Protein AF-F3L0L3-F1 (afdb_monomer_lite)

InterPro domains:
  I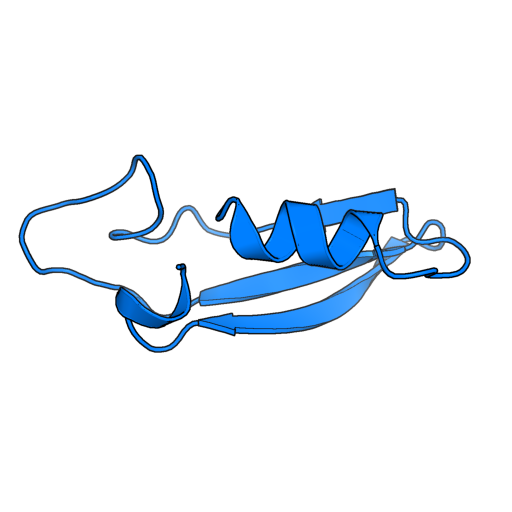PR007332 Protein of unknown function DUF411 [PF04214] (2-32)

Radius of gyration: 12.3 Å; chains: 1; bounding box: 30×18×32 Å

Organism: NCBI:txid2518989

Foldseek 3Di:
DFPVVVVVVVVDDDPQWDDKDWPDLFQLQVVRDDPQDGDKTFIWTAGPVRDIDGPDTDPHNVVSD

Sequence (65 aa):
MPAKFIKQFLAEKYNNAIGLSVPAMPVGSPGMEVGERFMPYNVLILFKDGTSEVYAEVKTYEEQF

pLDDT: mean 84.63, std 8.07, range [67.56, 94.31]

Structure (mmCIF, N/CA/C/O backbone):
data_AF-F3L0L3-F1
#
_entry.id   AF-F3L0L3-F1
#
loop_
_atom_site.group_PDB
_atom_s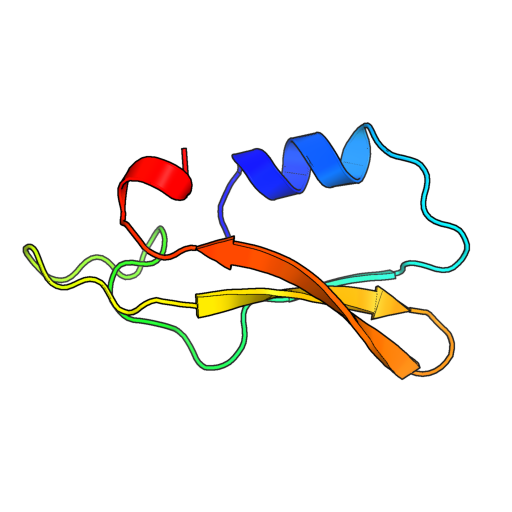ite.id
_atom_site.type_symbol
_atom_site.label_atom_id
_atom_site.label_alt_id
_atom_site.label_comp_id
_atom_site.label_asym_id
_atom_site.label_entity_id
_atom_site.label_seq_id
_atom_site.pdbx_PDB_ins_code
_atom_site.Cartn_x
_atom_site.Cartn_y
_atom_site.Cartn_z
_atom_site.occupancy
_atom_site.B_iso_or_equiv
_atom_site.auth_seq_id
_atom_site.auth_comp_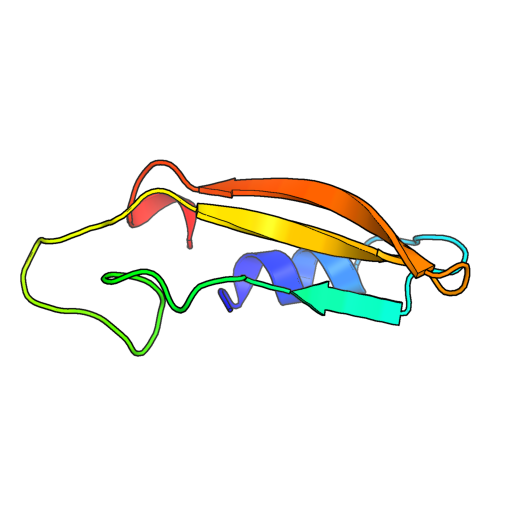id
_atom_site.auth_asym_id
_atom_site.auth_atom_id
_atom_site.pdbx_PDB_model_num
ATOM 1 N N . MET A 1 1 ? 1.867 -6.137 -2.679 1.00 79.69 1 MET A N 1
ATOM 2 C CA . MET A 1 1 ? 1.886 -5.327 -1.436 1.00 79.69 1 MET A CA 1
ATOM 3 C C . MET A 1 1 ? 3.263 -5.458 -0.794 1.00 79.69 1 MET A C 1
ATOM 5 O O . MET A 1 1 ? 3.607 -6.578 -0.432 1.00 79.69 1 MET A O 1
ATOM 9 N N . PRO A 1 2 ? 4.062 -4.383 -0.677 1.00 83.06 2 PRO A N 1
ATOM 10 C CA . PRO A 1 2 ? 5.406 -4.475 -0.102 1.00 83.06 2 PRO A CA 1
ATOM 11 C C . PRO A 1 2 ? 5.412 -4.738 1.407 1.00 83.06 2 PRO A C 1
ATOM 13 O O . PRO A 1 2 ? 4.636 -4.149 2.159 1.00 83.06 2 PRO A O 1
ATOM 16 N N . ALA A 1 3 ? 6.328 -5.599 1.862 1.00 87.25 3 ALA A N 1
ATOM 17 C CA . ALA A 1 3 ? 6.414 -6.023 3.262 1.00 87.25 3 ALA A CA 1
ATOM 18 C C . ALA A 1 3 ? 6.760 -4.878 4.232 1.00 87.25 3 ALA A C 1
ATOM 20 O O . ALA A 1 3 ? 6.348 -4.916 5.392 1.00 87.25 3 ALA A O 1
ATOM 21 N N . LYS A 1 4 ? 7.480 -3.853 3.761 1.00 89.00 4 LYS A N 1
ATOM 22 C CA . LYS A 1 4 ? 7.796 -2.635 4.518 1.00 89.00 4 LYS A CA 1
ATOM 23 C C . LYS A 1 4 ? 6.541 -1.953 5.055 1.00 89.00 4 LYS A C 1
ATO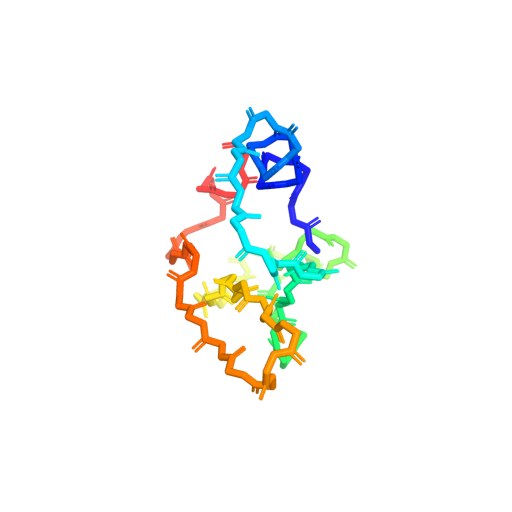M 25 O O . LYS A 1 4 ? 6.429 -1.757 6.262 1.00 89.00 4 LYS A O 1
ATOM 30 N N . PHE A 1 5 ? 5.578 -1.677 4.177 1.00 89.19 5 PHE A N 1
ATOM 31 C CA . PHE A 1 5 ? 4.341 -0.984 4.542 1.00 89.19 5 PHE A CA 1
ATOM 32 C C . PHE A 1 5 ? 3.449 -1.835 5.445 1.00 89.19 5 PHE A C 1
ATOM 34 O O . PHE A 1 5 ? 2.791 -1.297 6.324 1.00 89.19 5 PHE A O 1
ATOM 41 N N . ILE A 1 6 ? 3.480 -3.165 5.302 1.00 87.50 6 ILE A N 1
ATOM 42 C CA . ILE A 1 6 ? 2.782 -4.069 6.230 1.00 87.50 6 ILE A CA 1
ATOM 43 C C . ILE A 1 6 ? 3.365 -3.932 7.641 1.00 87.50 6 ILE A C 1
ATOM 45 O O . ILE A 1 6 ? 2.621 -3.786 8.607 1.00 87.50 6 ILE A O 1
ATOM 49 N N . LYS A 1 7 ? 4.698 -3.958 7.775 1.00 89.31 7 LYS A N 1
ATOM 50 C CA . LYS A 1 7 ? 5.364 -3.814 9.078 1.00 89.31 7 LYS A CA 1
ATOM 51 C C . LYS A 1 7 ? 5.107 -2.444 9.706 1.00 89.31 7 LYS A C 1
ATOM 53 O O . LYS A 1 7 ? 4.841 -2.388 10.901 1.00 89.31 7 LYS A O 1
ATOM 58 N N . GLN A 1 8 ? 5.165 -1.371 8.915 1.00 89.00 8 GLN A N 1
ATOM 59 C CA . GLN A 1 8 ? 4.850 -0.014 9.377 1.00 89.00 8 GLN A CA 1
ATOM 60 C C . GLN A 1 8 ? 3.396 0.086 9.842 1.00 89.00 8 GLN A C 1
ATOM 62 O O . GLN A 1 8 ? 3.142 0.498 10.970 1.00 89.00 8 GLN A O 1
ATOM 67 N N . PHE A 1 9 ? 2.455 -0.418 9.041 1.00 89.69 9 PHE A N 1
ATOM 68 C CA . PHE A 1 9 ? 1.036 -0.402 9.379 1.00 89.69 9 PHE A CA 1
ATOM 69 C C . PHE A 1 9 ? 0.709 -1.171 10.664 1.00 89.69 9 PHE A C 1
ATOM 71 O O . PHE A 1 9 ? -0.135 -0.736 11.437 1.00 89.69 9 PHE A O 1
ATOM 78 N N . LEU A 1 10 ? 1.383 -2.298 10.915 1.00 88.44 10 LEU A N 1
ATOM 79 C CA . LEU A 1 10 ? 1.213 -3.068 12.153 1.00 88.44 10 LEU A CA 1
ATOM 80 C C . LEU A 1 10 ? 1.866 -2.407 13.379 1.00 88.44 10 LEU A C 1
ATOM 82 O O . LEU A 1 10 ? 1.468 -2.701 14.506 1.00 88.44 10 LEU A O 1
ATOM 86 N N . ALA A 1 11 ? 2.882 -1.564 13.179 1.00 91.25 11 ALA A N 1
ATOM 87 C CA . ALA A 1 11 ? 3.549 -0.828 14.252 1.00 91.25 11 ALA A CA 1
ATOM 88 C C . ALA A 1 11 ? 2.799 0.461 14.630 1.00 91.25 11 ALA A C 1
ATOM 90 O O . ALA A 1 11 ? 2.832 0.884 15.788 1.00 91.25 11 ALA A O 1
ATOM 91 N N . GLU A 1 12 ? 2.124 1.082 13.666 1.00 90.12 12 GLU A N 1
ATOM 92 C CA . GLU A 1 12 ? 1.326 2.288 13.856 1.00 90.12 12 GLU A CA 1
ATOM 93 C C . GLU A 1 12 ? -0.100 1.962 14.334 1.00 90.12 12 GLU A C 1
ATOM 95 O O . GLU A 1 12 ? -0.637 0.876 14.119 1.00 90.12 12 GLU A O 1
ATOM 100 N N . LYS A 1 13 ? -0.734 2.911 15.032 1.00 84.69 13 LYS A N 1
ATOM 101 C CA . LYS A 1 13 ? -2.130 2.783 15.471 1.00 84.69 13 LYS A CA 1
ATOM 102 C C . LYS A 1 13 ? -3.013 3.704 14.649 1.00 84.69 13 LYS A C 1
ATOM 104 O O . LYS A 1 13 ? -3.010 4.912 14.869 1.00 84.69 13 LYS A O 1
ATOM 109 N N . TYR A 1 14 ? -3.833 3.119 13.787 1.00 85.62 14 TYR A N 1
ATOM 110 C CA . TYR A 1 14 ? -4.883 3.841 13.076 1.00 85.62 14 TYR A CA 1
ATOM 111 C C . TYR A 1 14 ? -6.242 3.483 13.658 1.00 85.62 14 TYR A C 1
ATOM 113 O O . TYR A 1 14 ? -6.630 2.314 13.713 1.00 85.62 14 TYR A O 1
ATOM 121 N N . ASN A 1 15 ? -6.991 4.498 14.077 1.00 84.25 15 ASN A N 1
ATOM 122 C CA . ASN A 1 15 ? -8.370 4.291 14.490 1.00 84.25 15 ASN A CA 1
ATOM 123 C C . ASN A 1 15 ? -9.202 3.909 13.267 1.00 84.25 15 ASN A C 1
ATOM 125 O O . ASN A 1 15 ? -9.179 4.601 12.256 1.00 84.25 15 ASN A O 1
ATOM 129 N N . ASN A 1 16 ? -9.962 2.821 13.381 1.00 87.88 16 ASN A N 1
ATOM 130 C CA . ASN A 1 16 ? -10.902 2.359 12.358 1.00 87.88 16 ASN A CA 1
ATOM 131 C C . ASN A 1 16 ? -10.282 1.950 11.012 1.00 87.88 16 ASN A C 1
ATOM 133 O O . ASN A 1 16 ? -11.043 1.710 10.076 1.00 87.88 16 ASN A O 1
ATOM 137 N N . ALA A 1 17 ? -8.957 1.831 10.891 1.00 91.81 17 ALA A N 1
ATOM 138 C CA . ALA A 1 17 ? -8.361 1.259 9.688 1.00 91.81 17 ALA A CA 1
ATOM 139 C C . ALA A 1 17 ? -8.596 -0.252 9.645 1.00 91.81 17 ALA A C 1
ATOM 141 O O . ALA A 1 17 ? -8.451 -0.948 10.651 1.00 91.81 17 ALA A O 1
ATOM 142 N N . ILE A 1 18 ? -8.953 -0.756 8.469 1.00 92.56 18 ILE A N 1
ATOM 143 C CA . ILE A 1 18 ? -9.273 -2.169 8.237 1.00 92.56 18 ILE A CA 1
ATOM 144 C C . ILE A 1 18 ? -8.244 -2.868 7.346 1.00 92.56 18 ILE A C 1
ATOM 146 O O . ILE A 1 18 ? -8.241 -4.094 7.271 1.00 92.56 18 ILE A O 1
ATOM 150 N N . GLY A 1 19 ? -7.352 -2.118 6.693 1.00 91.25 19 GLY A N 1
ATOM 151 C CA . GLY A 1 19 ? -6.248 -2.693 5.933 1.00 91.25 19 GLY A CA 1
ATOM 152 C C . GLY A 1 19 ? -5.610 -1.725 4.946 1.00 91.25 19 GLY A C 1
ATOM 153 O O . GLY A 1 19 ? -5.965 -0.549 4.877 1.00 91.25 19 GLY A O 1
ATOM 154 N N . LEU A 1 20 ? -4.674 -2.265 4.168 1.00 91.75 20 LEU A N 1
ATOM 155 C CA . LEU A 1 20 ? -3.989 -1.568 3.087 1.00 91.75 20 LEU A CA 1
ATOM 156 C C . LEU A 1 20 ? -4.366 -2.181 1.732 1.00 91.75 20 LEU A C 1
ATOM 158 O O . LEU A 1 20 ? -4.560 -3.394 1.627 1.00 91.75 20 LEU A O 1
ATOM 162 N N . SER A 1 21 ? -4.387 -1.366 0.680 1.00 90.19 21 SER A N 1
ATOM 163 C CA . SER A 1 21 ? -4.623 -1.799 -0.701 1.00 90.19 21 SER A CA 1
ATOM 164 C C . SER A 1 21 ? -3.611 -1.185 -1.668 1.00 90.19 21 SER A C 1
ATOM 166 O O . SER A 1 21 ? -3.189 -0.045 -1.493 1.00 90.19 21 SER A O 1
ATOM 168 N N . VAL A 1 22 ? -3.235 -1.937 -2.704 1.00 87.19 22 VAL A N 1
ATOM 169 C CA . VAL A 1 22 ? -2.509 -1.422 -3.876 1.00 87.19 22 VAL A CA 1
ATOM 170 C C . VAL A 1 22 ? -3.409 -1.643 -5.093 1.00 87.19 22 VAL A C 1
ATOM 172 O O . VAL A 1 22 ? -3.504 -2.778 -5.571 1.00 87.19 22 VAL A O 1
ATOM 175 N N . PRO A 1 23 ? -4.125 -0.611 -5.568 1.00 76.81 23 PRO A N 1
ATOM 176 C CA . PRO A 1 23 ? -5.037 -0.758 -6.694 1.00 76.81 23 PRO A CA 1
ATOM 177 C C . PRO A 1 23 ? -4.288 -0.996 -8.018 1.00 76.81 23 PRO A C 1
ATOM 179 O O . PRO A 1 23 ? -3.117 -0.658 -8.164 1.00 76.81 23 PRO A O 1
ATOM 182 N N . ALA A 1 24 ? -5.004 -1.557 -8.998 1.00 67.88 24 ALA A N 1
ATOM 183 C CA . ALA A 1 24 ? -4.611 -1.677 -10.410 1.00 67.88 24 ALA A CA 1
ATOM 184 C C . ALA A 1 24 ? -3.466 -2.645 -10.789 1.00 67.88 24 ALA A C 1
ATOM 186 O O . ALA A 1 24 ? -3.135 -2.711 -11.968 1.00 67.88 24 ALA A O 1
ATOM 187 N N . MET A 1 25 ? -2.912 -3.437 -9.860 1.00 67.88 25 MET A N 1
ATOM 188 C CA . MET A 1 25 ? -1.851 -4.429 -10.151 1.00 67.88 25 MET A CA 1
ATOM 189 C C . MET A 1 25 ? -0.668 -3.838 -10.958 1.00 67.88 25 MET A C 1
ATOM 191 O O . MET A 1 25 ? -0.415 -4.249 -12.093 1.00 67.88 25 MET A O 1
ATOM 195 N N . PRO A 1 26 ? 0.058 -2.853 -10.402 1.00 70.62 26 PRO A N 1
ATOM 196 C CA . PRO A 1 26 ? 1.116 -2.161 -11.125 1.00 70.62 26 PRO A CA 1
ATOM 197 C C . PRO A 1 26 ? 2.296 -3.096 -11.425 1.00 70.62 26 PRO A C 1
ATOM 199 O O . PRO A 1 26 ? 2.795 -3.810 -10.548 1.00 70.62 26 PRO A O 1
ATOM 202 N N . VAL A 1 27 ? 2.752 -3.067 -12.678 1.00 70.06 27 VAL A N 1
ATOM 203 C CA . VAL A 1 27 ? 3.974 -3.744 -13.137 1.00 70.06 27 VAL A CA 1
ATOM 204 C C . VAL A 1 27 ? 5.166 -3.233 -12.330 1.00 70.06 27 VAL A C 1
ATOM 206 O O . VAL A 1 27 ? 5.328 -2.023 -12.157 1.00 70.06 27 VAL A O 1
ATOM 209 N N . GLY A 1 28 ? 5.987 -4.158 -11.836 1.00 67.88 28 GLY A N 1
ATOM 210 C CA . GLY A 1 28 ? 7.130 -3.849 -10.977 1.00 67.88 28 GLY A CA 1
ATOM 211 C C . GLY A 1 28 ? 6.805 -3.777 -9.482 1.00 67.88 28 GLY A C 1
ATOM 212 O O . GLY A 1 28 ? 7.702 -3.490 -8.695 1.00 67.88 28 GLY A O 1
ATOM 213 N N . SER A 1 29 ? 5.560 -4.035 -9.068 1.00 67.56 29 SER A N 1
ATOM 214 C CA . SER A 1 29 ? 5.261 -4.333 -7.659 1.00 67.56 29 SER A CA 1
ATOM 215 C C . SER A 1 29 ? 5.787 -5.722 -7.262 1.00 67.56 29 SER A C 1
ATOM 217 O O . SER A 1 29 ? 6.025 -6.546 -8.149 1.00 67.56 29 SER A O 1
ATOM 219 N N . PRO A 1 30 ? 5.954 -6.026 -5.957 1.00 68.62 30 PRO A N 1
ATOM 220 C CA . PRO A 1 30 ? 6.574 -7.276 -5.533 1.00 68.62 30 PRO A CA 1
ATOM 221 C C . PRO A 1 30 ? 5.714 -8.471 -5.954 1.00 68.62 30 PRO A C 1
ATOM 223 O O . PRO A 1 30 ? 4.537 -8.535 -5.578 1.00 68.62 30 PRO A O 1
ATOM 226 N N . GLY A 1 31 ? 6.291 -9.400 -6.719 1.00 71.25 31 GLY A N 1
ATOM 227 C CA . GLY A 1 31 ? 5.601 -10.535 -7.344 1.00 71.25 31 GLY A CA 1
ATOM 228 C C . GLY A 1 31 ? 5.014 -10.261 -8.740 1.00 71.25 31 GLY A C 1
ATOM 229 O O . GLY A 1 31 ? 4.382 -11.151 -9.307 1.00 71.25 31 GLY A O 1
ATOM 230 N N . MET A 1 32 ? 5.196 -9.052 -9.283 1.00 76.38 32 MET A N 1
ATOM 231 C CA . MET A 1 32 ? 4.767 -8.609 -10.622 1.00 76.38 32 MET A CA 1
ATOM 232 C C . MET A 1 32 ? 5.926 -7.955 -11.403 1.00 76.38 32 MET A C 1
ATOM 234 O O . MET A 1 32 ? 5.714 -7.062 -12.232 1.00 76.38 32 MET A O 1
ATOM 238 N N . GLU A 1 33 ? 7.166 -8.349 -11.119 1.00 74.00 33 GLU A N 1
ATOM 239 C CA . GLU A 1 33 ? 8.368 -7.808 -11.748 1.00 74.00 33 GLU A CA 1
ATOM 240 C C . GLU A 1 33 ? 8.463 -8.229 -13.227 1.00 74.00 33 GLU A C 1
ATOM 242 O O . GLU A 1 33 ? 8.411 -9.412 -13.564 1.00 74.00 33 GLU A O 1
ATOM 247 N N . VAL A 1 34 ? 8.625 -7.259 -14.136 1.00 74.31 34 VAL A N 1
ATOM 248 C CA . VAL A 1 34 ? 8.817 -7.508 -15.576 1.00 74.31 34 VAL A CA 1
ATOM 249 C C . VAL A 1 34 ? 10.016 -6.701 -16.071 1.00 74.31 34 VAL A C 1
ATOM 251 O O . VAL A 1 34 ? 9.885 -5.548 -16.488 1.00 74.31 34 VAL A O 1
ATOM 254 N N . GLY A 1 35 ? 11.200 -7.317 -16.034 1.00 76.38 35 GLY A N 1
ATOM 255 C CA . GLY A 1 35 ? 12.459 -6.642 -16.368 1.00 76.38 35 GLY A CA 1
ATOM 256 C C . GLY A 1 35 ? 12.698 -5.427 -15.465 1.00 76.38 35 GLY A C 1
ATOM 257 O O . GLY A 1 35 ? 12.454 -5.496 -14.267 1.00 76.38 35 GLY A O 1
ATOM 258 N N . GLU A 1 36 ? 13.124 -4.305 -16.049 1.00 74.38 36 GLU A N 1
ATOM 259 C CA . GLU A 1 36 ? 13.343 -3.034 -15.330 1.00 74.38 36 GLU A CA 1
ATOM 260 C C . GLU A 1 36 ? 12.115 -2.103 -15.345 1.00 74.38 36 GLU A C 1
ATOM 262 O O . GLU A 1 36 ? 12.210 -0.917 -15.034 1.00 74.38 36 GLU A O 1
ATOM 267 N N . ARG A 1 37 ? 10.939 -2.598 -15.759 1.00 75.19 37 ARG A N 1
ATOM 268 C CA . ARG A 1 37 ? 9.738 -1.759 -15.831 1.00 75.19 37 ARG A CA 1
ATOM 269 C C . ARG A 1 37 ? 9.121 -1.601 -14.451 1.00 75.19 37 ARG A C 1
ATOM 271 O O . ARG A 1 37 ? 8.694 -2.576 -13.839 1.00 75.19 37 ARG A O 1
ATOM 278 N N . PHE A 1 38 ? 8.994 -0.349 -14.031 1.00 81.88 38 PHE A N 1
ATOM 279 C CA . PHE A 1 38 ? 8.331 0.034 -12.798 1.00 81.88 38 PHE A CA 1
ATOM 280 C C . PHE A 1 38 ? 7.240 1.068 -13.085 1.00 81.88 38 PHE A C 1
ATOM 282 O O . PHE A 1 38 ? 7.492 2.075 -13.747 1.00 81.88 38 PHE A O 1
ATOM 289 N N . MET A 1 39 ? 6.026 0.816 -12.597 1.00 81.62 39 MET A N 1
ATOM 290 C CA . MET A 1 39 ? 4.950 1.803 -12.600 1.00 81.62 39 MET A CA 1
ATOM 291 C C . MET A 1 39 ? 4.761 2.371 -11.194 1.00 81.62 39 MET A C 1
ATOM 293 O O . MET A 1 39 ? 4.462 1.596 -10.285 1.00 81.62 39 MET A O 1
ATOM 297 N N . PRO A 1 40 ? 4.872 3.701 -11.016 1.00 86.50 40 PRO A N 1
ATOM 298 C CA . PRO A 1 40 ? 4.532 4.351 -9.762 1.00 86.50 40 PRO A CA 1
ATOM 299 C C . PRO A 1 40 ? 3.115 4.006 -9.312 1.00 86.50 40 PRO A C 1
ATOM 301 O O . PRO A 1 40 ? 2.191 3.950 -10.127 1.00 86.50 40 PRO A O 1
ATOM 304 N N . TYR A 1 41 ? 2.938 3.792 -8.013 1.00 88.06 41 TYR A N 1
ATOM 305 C CA . TYR A 1 41 ? 1.640 3.459 -7.443 1.00 88.06 41 TYR A CA 1
ATOM 306 C C . TYR A 1 41 ? 1.487 3.991 -6.025 1.00 88.06 41 TYR A C 1
ATOM 308 O O . TYR A 1 41 ? 2.459 4.230 -5.311 1.00 88.06 41 TYR A O 1
ATOM 316 N N . ASN A 1 42 ? 0.233 4.106 -5.603 1.00 90.62 42 ASN A N 1
ATOM 317 C CA . ASN A 1 42 ? -0.109 4.512 -4.250 1.00 90.62 42 ASN A CA 1
ATOM 318 C C . ASN A 1 42 ? -0.538 3.294 -3.438 1.00 90.62 42 ASN A C 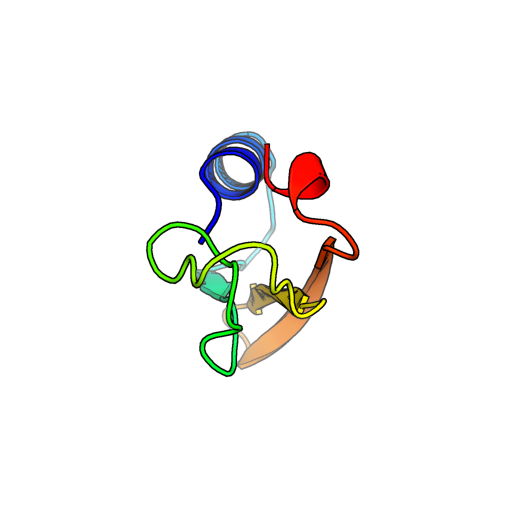1
ATOM 320 O O . ASN A 1 42 ? -1.291 2.440 -3.912 1.00 90.62 42 ASN A O 1
ATOM 324 N N . VAL A 1 43 ? -0.072 3.233 -2.197 1.00 90.94 43 VAL A N 1
ATOM 325 C CA . VAL A 1 43 ? -0.636 2.365 -1.170 1.00 90.94 43 VAL A CA 1
ATOM 326 C C . VAL A 1 43 ? -1.752 3.154 -0.505 1.00 90.94 43 VAL A C 1
ATOM 328 O O . VAL A 1 43 ? -1.535 4.278 -0.058 1.00 90.94 43 VAL A O 1
ATOM 331 N N . LEU A 1 44 ? -2.946 2.579 -0.454 1.00 92.62 44 LEU A N 1
ATOM 332 C CA . LEU A 1 44 ? -4.101 3.184 0.194 1.00 92.62 44 LEU A CA 1
ATOM 333 C C . LEU A 1 44 ? -4.345 2.519 1.542 1.00 92.62 44 LEU A C 1
ATOM 335 O O . LEU A 1 44 ? -4.277 1.294 1.636 1.00 92.62 44 LEU A O 1
ATOM 339 N N . ILE A 1 45 ? -4.673 3.312 2.556 1.00 94.12 45 ILE A N 1
ATOM 340 C CA . ILE A 1 45 ? -5.266 2.824 3.801 1.00 94.12 45 ILE A CA 1
ATOM 341 C C . ILE A 1 45 ? -6.783 2.867 3.665 1.00 94.12 45 ILE A C 1
ATOM 343 O O . ILE A 1 45 ? -7.340 3.823 3.129 1.00 94.12 45 ILE A O 1
ATOM 347 N N . LEU A 1 46 ? -7.445 1.801 4.104 1.00 93.88 46 LEU A N 1
ATOM 348 C CA . LEU A 1 46 ? -8.896 1.666 4.064 1.00 93.88 46 LEU A CA 1
ATOM 349 C C . LEU A 1 46 ? -9.452 1.793 5.476 1.00 93.88 46 LEU A C 1
ATOM 351 O O . LEU A 1 46 ? -8.961 1.127 6.393 1.00 93.88 46 LEU A O 1
ATOM 355 N N . PHE A 1 47 ? -10.503 2.590 5.637 1.00 94.31 47 PHE A N 1
ATOM 356 C CA . PHE A 1 47 ? -11.200 2.775 6.903 1.00 94.31 47 PHE A CA 1
ATOM 357 C C . PHE A 1 47 ? -12.561 2.077 6.912 1.00 94.31 47 PHE A C 1
ATOM 359 O O . PHE A 1 47 ? -13.163 1.772 5.882 1.00 94.31 47 PHE A O 1
ATOM 366 N N . LYS A 1 48 ? -13.056 1.799 8.118 1.00 92.06 48 LYS A N 1
ATOM 367 C CA . LYS A 1 48 ? -14.314 1.080 8.356 1.00 92.06 48 LYS A CA 1
ATOM 368 C C . LYS A 1 48 ? -15.552 1.832 7.856 1.00 92.06 48 LYS A C 1
ATOM 370 O O . LYS A 1 48 ? -16.573 1.204 7.600 1.00 92.06 48 LYS A O 1
ATOM 375 N N . ASP A 1 49 ? -15.470 3.152 7.732 1.00 92.69 49 ASP A N 1
ATOM 376 C CA . ASP A 1 49 ? -16.527 4.003 7.174 1.00 92.69 49 ASP A CA 1
ATOM 377 C C . ASP A 1 49 ? -16.583 3.969 5.633 1.00 92.69 49 ASP A C 1
ATOM 379 O O . ASP A 1 49 ? -17.455 4.595 5.035 1.00 92.69 49 ASP A O 1
ATOM 383 N N . GLY A 1 50 ? -15.686 3.210 4.992 1.00 91.62 50 GLY A N 1
ATOM 384 C CA . GLY A 1 50 ? -15.592 3.085 3.541 1.00 91.62 50 GLY A CA 1
ATOM 385 C C . GLY A 1 50 ? -14.724 4.156 2.885 1.00 91.62 50 GLY A C 1
ATOM 386 O O . GLY A 1 50 ? -14.573 4.137 1.663 1.00 91.62 50 GLY A O 1
ATOM 387 N N . THR A 1 51 ? -14.139 5.071 3.662 1.00 93.56 51 THR A N 1
ATOM 388 C CA . THR A 1 51 ? -13.180 6.046 3.144 1.00 93.56 51 THR A CA 1
ATOM 389 C C . THR A 1 51 ? -11.804 5.413 2.943 1.00 93.56 51 THR A C 1
ATOM 391 O O . THR A 1 51 ? -11.472 4.358 3.499 1.00 93.56 51 THR A O 1
ATOM 394 N N . SER A 1 52 ? -10.992 6.056 2.107 1.00 92.81 52 SER A N 1
ATOM 395 C CA . SER A 1 52 ? -9.616 5.649 1.857 1.00 92.81 52 SER A CA 1
ATOM 396 C C . SER A 1 52 ? -8.711 6.860 1.740 1.00 92.81 52 SER A C 1
ATOM 398 O O . SER A 1 52 ? -9.094 7.848 1.114 1.00 92.81 52 SER A O 1
ATOM 400 N N . GLU A 1 53 ? -7.492 6.742 2.247 1.00 93.19 53 GLU A N 1
ATOM 401 C CA . GLU A 1 53 ? -6.473 7.787 2.153 1.00 93.19 53 GLU A CA 1
ATOM 402 C C . GLU A 1 53 ? -5.185 7.234 1.542 1.00 93.19 53 GLU A C 1
ATOM 404 O O . GLU A 1 53 ? -4.942 6.024 1.546 1.00 93.19 53 GLU A O 1
ATOM 409 N N . VAL A 1 54 ? -4.352 8.124 0.997 1.00 92.75 54 VAL A N 1
ATOM 410 C CA . VAL A 1 54 ? -3.020 7.746 0.515 1.00 92.75 54 VAL A CA 1
ATOM 411 C C . VAL A 1 54 ? -2.132 7.499 1.727 1.00 92.75 54 VAL A C 1
ATOM 413 O O . VAL A 1 54 ? -1.814 8.420 2.471 1.00 92.75 54 VAL A O 1
ATOM 416 N N . TYR A 1 55 ? -1.739 6.244 1.907 1.00 91.44 55 TYR A N 1
ATOM 417 C CA . TYR A 1 55 ? -0.831 5.826 2.966 1.00 91.44 55 TYR A CA 1
ATOM 418 C C . TYR A 1 55 ? 0.628 6.091 2.591 1.00 91.44 55 TYR A C 1
ATOM 420 O O . TYR A 1 55 ? 1.404 6.611 3.387 1.00 91.44 55 TYR A O 1
ATOM 428 N N . ALA A 1 56 ? 0.995 5.742 1.358 1.00 91.00 56 ALA A N 1
ATOM 429 C CA . ALA A 1 56 ? 2.325 5.973 0.817 1.00 91.00 56 ALA A CA 1
ATOM 430 C C . ALA A 1 56 ? 2.270 6.101 -0.706 1.00 91.00 56 ALA A C 1
ATOM 432 O O . ALA A 1 56 ? 1.470 5.435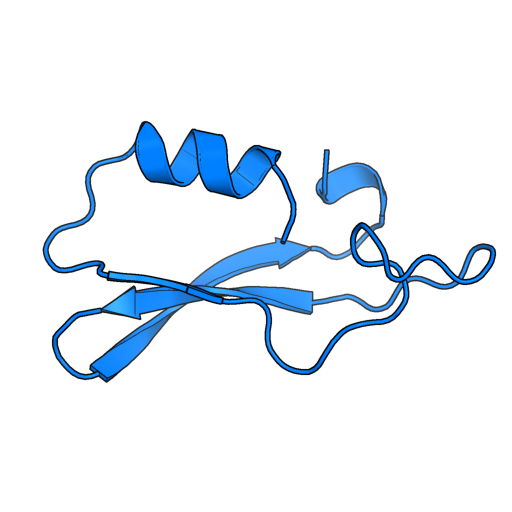 -1.366 1.00 91.00 56 ALA A O 1
ATOM 433 N N . GLU A 1 57 ? 3.159 6.917 -1.260 1.00 90.69 57 GLU A N 1
ATOM 434 C CA . GLU A 1 57 ? 3.435 6.956 -2.695 1.00 90.69 57 GLU A CA 1
ATOM 435 C C . GLU A 1 57 ? 4.730 6.187 -2.957 1.00 90.69 57 GLU A C 1
ATOM 437 O O . GLU A 1 57 ? 5.727 6.415 -2.276 1.00 90.69 57 GLU A O 1
ATOM 442 N N . VAL A 1 58 ? 4.714 5.289 -3.940 1.00 88.81 58 VAL A N 1
ATOM 443 C CA . VAL A 1 58 ? 5.891 4.548 -4.395 1.00 88.81 58 VAL A CA 1
ATOM 444 C C . VAL A 1 58 ? 6.194 4.994 -5.816 1.00 88.81 58 VAL A C 1
ATOM 446 O O . VAL A 1 58 ? 5.450 4.689 -6.748 1.00 88.81 58 VAL A O 1
ATOM 449 N N . LYS A 1 59 ? 7.278 5.747 -5.979 1.00 86.94 59 LYS A N 1
ATOM 450 C CA . LYS A 1 59 ? 7.711 6.367 -7.237 1.00 86.94 59 LYS A CA 1
ATOM 451 C C . LYS A 1 59 ? 8.857 5.618 -7.892 1.00 86.94 59 LYS A C 1
ATOM 453 O O . LYS A 1 59 ? 8.998 5.712 -9.112 1.00 86.94 59 LYS A O 1
ATOM 458 N N . THR A 1 60 ? 9.615 4.837 -7.127 1.00 84.75 60 THR A N 1
ATOM 459 C CA . THR A 1 60 ? 10.675 3.970 -7.656 1.00 84.75 60 THR A CA 1
ATOM 460 C C . THR A 1 60 ? 10.603 2.556 -7.081 1.00 84.75 60 THR A C 1
ATOM 462 O O . THR A 1 60 ? 9.912 2.294 -6.094 1.00 84.75 60 THR A O 1
ATOM 465 N N . TYR A 1 61 ? 11.318 1.619 -7.708 1.00 80.38 61 TYR A N 1
ATOM 466 C CA . TYR A 1 61 ? 11.364 0.227 -7.262 1.00 80.38 61 TYR A CA 1
ATOM 467 C C . TYR A 1 61 ? 11.987 0.087 -5.864 1.00 80.38 61 TYR A C 1
ATOM 469 O O . TYR A 1 61 ? 11.521 -0.696 -5.041 1.00 80.38 61 TYR A O 1
ATOM 477 N N . GLU A 1 62 ? 12.997 0.898 -5.561 1.00 83.62 62 GLU A N 1
ATOM 478 C CA . GLU A 1 62 ? 13.747 0.866 -4.306 1.00 83.62 62 GLU A CA 1
ATOM 479 C C . GLU A 1 62 ? 12.896 1.303 -3.108 1.00 83.62 62 GLU A C 1
ATOM 481 O O . GLU A 1 62 ? 13.075 0.794 -2.005 1.00 83.62 62 GLU A O 1
ATOM 486 N N . GLU A 1 63 ? 11.930 2.203 -3.311 1.00 83.00 63 GLU A N 1
ATOM 487 C CA . GLU A 1 63 ? 11.060 2.717 -2.244 1.00 83.00 63 GLU A CA 1
ATOM 488 C C . GLU A 1 63 ? 10.144 1.639 -1.636 1.00 83.00 63 GLU A C 1
ATOM 490 O O . GLU A 1 63 ? 9.641 1.803 -0.516 1.00 83.00 63 GLU A O 1
ATOM 495 N N . GLN A 1 64 ? 9.969 0.518 -2.347 1.00 75.62 64 GLN A N 1
ATOM 496 C CA . GLN A 1 64 ? 9.211 -0.654 -1.906 1.00 75.62 64 GLN A CA 1
ATOM 497 C C . GLN A 1 64 ? 9.887 -1.423 -0.760 1.00 75.62 64 GLN A C 1
ATOM 499 O O . GLN A 1 64 ? 9.209 -2.200 -0.074 1.00 75.62 64 GLN A O 1
ATOM 504 N N . PHE A 1 65 ? 11.190 -1.211 -0.550 1.00 81.44 65 PHE A N 1
ATOM 505 C CA . PHE A 1 65 ? 12.022 -1.924 0.422 1.00 81.44 65 PHE A CA 1
ATOM 506 C C . PHE A 1 65 ? 12.375 -1.071 1.642 1.00 81.44 65 PHE A C 1
ATOM 508 O O . PHE A 1 65 ? 12.473 0.179 1.538 1.00 81.44 65 PHE A O 1
#

Secondary structure (DSSP, 8-state):
--HHHHHHHHHS--TTEEEEE-TT--TTSTT--BTTB---EEEEEEETTS-EEEEEEE-SSGGG-